Protein AF-A0A0E0K0H9-F1 (afdb_monomer_lite)

InterPro domains:
  IPR010666 Zinc finger, GRF-type [PF06839] (5-50)
  IPR010666 Zinc finger, GRF-type [PS51999] (7-51)

Radius of gyration: 14.34 Å; chains: 1; bounding box: 30×26×40 Å

Secondary structure (DSSP, 8-state):
---SPB-TTSPBPEEEE--SGGGTT-EEEE-S-SS-TTS-----EEES-SS-----S--PPPTT--HHHHHHHHHHHHHHHTT-

Structure (mmCIF, N/CA/C/O backbone):
data_AF-A0A0E0K0H9-F1
#
_entry.id   AF-A0A0E0K0H9-F1
#
loop_
_atom_site.group_PDB
_atom_site.id
_atom_site.type_symbol
_atom_site.label_atom_id
_atom_site.label_alt_id
_atom_site.label_comp_id
_atom_site.label_asym_id
_atom_site.label_entity_id
_atom_site.label_seq_id
_atom_site.pdbx_PDB_ins_code
_atom_site.Cartn_x
_atom_site.Cartn_y
_atom_site.Cartn_z
_atom_site.occupancy
_atom_site.B_iso_or_equiv
_atom_site.auth_seq_id
_atom_site.auth_comp_id
_atom_site.auth_asym_id
_atom_site.auth_atom_id
_atom_site.pdbx_PDB_model_num
ATOM 1 N N . MET A 1 1 ? 8.896 -14.174 0.411 1.00 53.56 1 MET A N 1
ATOM 2 C CA . MET A 1 1 ? 9.090 -12.791 -0.094 1.00 53.56 1 MET A CA 1
ATOM 3 C C . MET A 1 1 ? 8.173 -12.445 -1.291 1.00 53.56 1 MET A C 1
ATOM 5 O O . MET A 1 1 ? 8.497 -11.533 -2.043 1.00 53.56 1 MET A O 1
ATOM 9 N N . GLY A 1 2 ? 7.042 -13.139 -1.502 1.00 68.81 2 GLY A N 1
ATOM 10 C CA . GLY A 1 2 ? 6.557 -13.394 -2.871 1.00 68.81 2 GLY A CA 1
ATOM 11 C C . GLY A 1 2 ? 5.333 -12.645 -3.412 1.00 68.81 2 GLY A C 1
ATOM 12 O O . GLY A 1 2 ? 5.142 -12.703 -4.615 1.00 68.81 2 GLY A O 1
ATOM 13 N N . ASP A 1 3 ? 4.524 -11.945 -2.616 1.00 86.38 3 ASP A N 1
ATOM 14 C CA . ASP A 1 3 ? 3.221 -11.420 -3.092 1.00 86.38 3 ASP A CA 1
ATOM 15 C C . ASP A 1 3 ? 3.102 -9.885 -3.062 1.00 86.38 3 ASP A C 1
ATOM 17 O O . ASP A 1 3 ? 2.011 -9.335 -3.218 1.00 86.38 3 ASP A O 1
ATOM 21 N N . ARG A 1 4 ? 4.219 -9.176 -2.848 1.00 90.69 4 ARG A N 1
ATOM 22 C CA . ARG A 1 4 ? 4.245 -7.731 -3.098 1.00 90.69 4 ARG A CA 1
ATOM 23 C C . ARG A 1 4 ? 4.123 -7.521 -4.608 1.00 90.69 4 ARG A C 1
ATOM 25 O O . ARG A 1 4 ? 4.945 -8.107 -5.327 1.00 90.69 4 ARG A O 1
ATOM 32 N N . PRO A 1 5 ? 3.155 -6.712 -5.075 1.00 93.12 5 PRO A N 1
ATOM 33 C CA . PRO A 1 5 ? 2.926 -6.513 -6.495 1.00 93.12 5 PRO A CA 1
ATOM 34 C C . PRO A 1 5 ? 4.161 -5.897 -7.150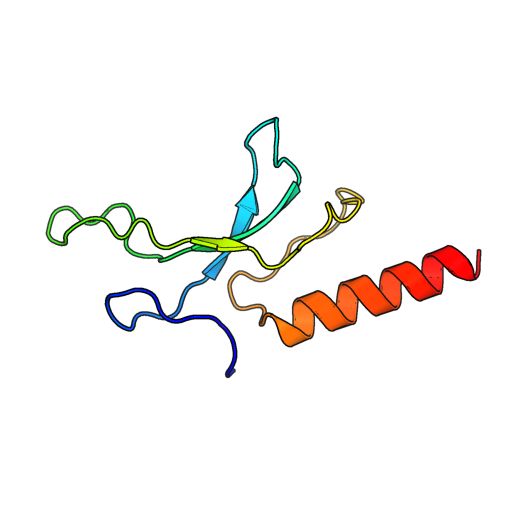 1.00 93.12 5 PRO A C 1
ATOM 36 O O . PRO A 1 5 ? 4.946 -5.181 -6.514 1.00 93.12 5 PRO A O 1
ATOM 39 N N . LEU A 1 6 ? 4.333 -6.214 -8.427 1.00 92.69 6 LEU A N 1
ATOM 40 C CA . LEU A 1 6 ? 5.288 -5.533 -9.285 1.00 92.69 6 LEU A CA 1
ATOM 41 C C . LEU A 1 6 ? 4.574 -4.350 -9.933 1.00 92.69 6 LEU A C 1
ATOM 43 O O . LEU A 1 6 ? 3.407 -4.463 -10.306 1.00 92.69 6 LEU A O 1
ATOM 47 N N . CYS A 1 7 ? 5.264 -3.223 -10.069 1.00 92.12 7 CYS A N 1
ATOM 48 C CA . CYS A 1 7 ? 4.743 -2.122 -10.863 1.00 92.12 7 CYS A CA 1
ATOM 49 C C . CYS A 1 7 ? 4.846 -2.437 -12.366 1.00 92.12 7 CYS A C 1
ATOM 51 O O . CYS A 1 7 ? 5.411 -3.454 -12.770 1.00 92.12 7 CYS A O 1
ATOM 53 N N . VAL A 1 8 ? 4.375 -1.513 -13.209 1.00 88.44 8 VAL A N 1
ATOM 54 C CA . VAL A 1 8 ? 4.457 -1.627 -14.681 1.00 88.44 8 VAL A CA 1
ATOM 55 C C . VAL A 1 8 ? 5.888 -1.774 -15.225 1.00 88.44 8 VAL A C 1
ATOM 57 O O . VAL A 1 8 ? 6.067 -2.213 -16.353 1.00 88.44 8 VAL A O 1
ATOM 60 N N . TYR A 1 9 ? 6.904 -1.443 -14.423 1.00 88.00 9 TYR A N 1
ATOM 61 C CA . TYR A 1 9 ? 8.323 -1.585 -14.768 1.00 88.00 9 TYR A CA 1
ATOM 62 C C . TYR A 1 9 ? 8.970 -2.857 -14.196 1.00 88.00 9 TYR A C 1
ATOM 64 O O . TYR A 1 9 ? 10.175 -3.040 -14.324 1.00 88.00 9 TYR A O 1
ATOM 72 N N . GLY A 1 10 ? 8.198 -3.727 -13.538 1.00 89.44 10 GLY A N 1
ATOM 73 C CA . GLY A 1 10 ? 8.704 -4.958 -12.924 1.00 89.44 10 GLY A CA 1
ATOM 74 C C . GLY A 1 10 ? 9.367 -4.766 -11.554 1.00 89.44 10 GLY A C 1
ATOM 75 O O . GLY A 1 10 ? 9.764 -5.750 -10.930 1.00 89.44 10 GLY A O 1
ATOM 76 N N . ASP A 1 11 ? 9.451 -3.532 -11.048 1.00 89.38 11 ASP A N 1
ATOM 77 C CA . ASP A 1 11 ? 10.005 -3.246 -9.723 1.00 89.38 11 ASP A CA 1
ATOM 78 C C . ASP A 1 11 ? 9.019 -3.619 -8.613 1.00 89.38 11 ASP A C 1
ATOM 80 O O . ASP A 1 11 ? 7.810 -3.388 -8.703 1.00 89.38 11 ASP A O 1
ATOM 84 N N . ARG A 1 12 ? 9.543 -4.163 -7.512 1.00 91.81 12 ARG A N 1
ATOM 85 C CA . ARG A 1 12 ? 8.724 -4.619 -6.386 1.00 91.81 12 ARG A CA 1
ATOM 86 C C . ARG A 1 12 ? 8.240 -3.445 -5.538 1.00 91.81 12 ARG A C 1
ATOM 88 O O . ARG A 1 12 ? 9.043 -2.753 -4.911 1.00 91.81 12 ARG A O 1
ATOM 95 N N . CYS A 1 13 ? 6.925 -3.277 -5.451 1.00 92.62 13 CYS A N 1
ATOM 96 C CA . CYS A 1 13 ? 6.299 -2.196 -4.697 1.00 92.62 13 CYS A CA 1
ATOM 97 C C . CYS A 1 13 ? 6.485 -2.336 -3.179 1.00 92.62 13 CYS A C 1
ATOM 99 O O . CYS A 1 13 ? 6.720 -3.427 -2.646 1.00 92.62 13 CYS A O 1
ATOM 101 N N . ILE A 1 14 ? 6.361 -1.216 -2.469 1.00 91.19 14 ILE A N 1
ATOM 102 C CA . ILE A 1 14 ? 6.462 -1.132 -1.006 1.00 91.19 14 ILE A CA 1
ATOM 103 C C . ILE A 1 14 ? 5.111 -0.815 -0.378 1.00 91.19 14 ILE A C 1
ATOM 105 O O . ILE A 1 14 ? 4.309 -0.096 -0.969 1.00 91.19 14 ILE A O 1
ATOM 109 N N . LEU A 1 15 ? 4.879 -1.322 0.831 1.00 88.94 15 LEU A N 1
ATOM 110 C CA . LEU A 1 15 ? 3.672 -1.019 1.595 1.00 88.94 15 LEU A CA 1
ATOM 111 C C . LEU A 1 15 ? 3.751 0.395 2.192 1.00 88.94 15 LEU A C 1
ATOM 113 O O . LEU A 1 15 ? 4.757 0.759 2.810 1.00 88.94 15 LEU A O 1
ATOM 117 N N . LYS A 1 16 ? 2.682 1.179 2.031 1.00 88.12 16 LYS A N 1
ATOM 118 C CA . LYS A 1 16 ? 2.532 2.539 2.561 1.00 88.12 16 LYS A CA 1
ATOM 119 C C . LYS A 1 16 ? 1.170 2.743 3.224 1.00 88.12 16 LYS A C 1
ATOM 121 O O . LYS A 1 16 ? 0.217 1.996 3.005 1.00 88.12 16 LYS A O 1
ATOM 126 N N . THR A 1 17 ? 1.120 3.792 4.037 1.00 86.19 17 THR A N 1
ATOM 127 C CA . THR A 1 17 ? -0.076 4.326 4.695 1.00 86.19 17 THR A CA 1
ATOM 128 C C . THR A 1 17 ? -0.606 5.511 3.904 1.00 86.19 17 THR A C 1
ATOM 130 O O . THR A 1 17 ? 0.178 6.395 3.554 1.00 86.19 17 THR A O 1
ATOM 133 N N . SER A 1 18 ? -1.915 5.558 3.660 1.00 86.94 18 SER A N 1
ATOM 134 C CA . SER A 1 18 ? -2.552 6.756 3.116 1.00 86.94 18 SER A CA 1
ATOM 135 C C . SER A 1 18 ? -2.713 7.827 4.191 1.00 86.94 18 SER A C 1
ATOM 137 O O . SER A 1 18 ? -3.083 7.539 5.330 1.00 86.94 18 SER A O 1
ATOM 139 N N . LEU A 1 19 ? -2.418 9.068 3.807 1.00 85.94 19 LEU A N 1
ATOM 140 C CA . LEU A 1 19 ? -2.579 10.266 4.635 1.00 85.94 19 LEU A CA 1
ATOM 141 C C . LEU A 1 19 ? -3.710 11.174 4.125 1.00 85.94 19 LEU A C 1
ATOM 143 O O . LEU A 1 19 ? -4.046 12.156 4.781 1.00 85.94 19 LEU A O 1
ATOM 147 N N . THR A 1 20 ? -4.288 1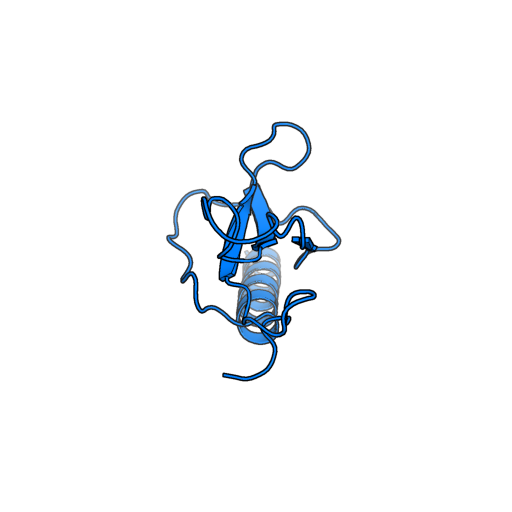0.849 2.967 1.00 87.06 20 THR A N 1
ATOM 148 C CA . THR A 1 20 ? -5.409 11.564 2.352 1.00 87.06 20 THR A CA 1
ATOM 149 C C . THR A 1 20 ? -6.661 11.400 3.204 1.00 87.06 20 THR A C 1
ATOM 151 O O . THR A 1 20 ? -6.913 10.296 3.670 1.00 87.06 20 THR A O 1
ATOM 154 N N . VAL A 1 21 ? -7.450 12.461 3.404 1.00 85.12 21 VAL A N 1
ATOM 155 C CA . VAL A 1 21 ? -8.575 12.474 4.360 1.00 85.12 21 VAL A CA 1
ATOM 156 C C . VAL A 1 21 ? -9.561 11.333 4.101 1.00 85.12 21 VAL A C 1
ATOM 158 O O . VAL A 1 21 ? -9.917 10.612 5.028 1.00 85.12 21 VAL A O 1
ATOM 161 N N . GLU A 1 22 ? -9.934 11.112 2.844 1.00 85.94 22 GLU A N 1
ATOM 162 C CA . GLU A 1 22 ? -10.951 10.136 2.438 1.00 85.94 22 GLU A CA 1
ATOM 163 C C . GLU A 1 22 ? -10.489 8.684 2.609 1.00 85.94 22 GLU A C 1
ATOM 165 O O . GLU A 1 22 ? -11.298 7.776 2.781 1.00 85.94 22 GLU A O 1
ATOM 170 N N . THR A 1 23 ? -9.180 8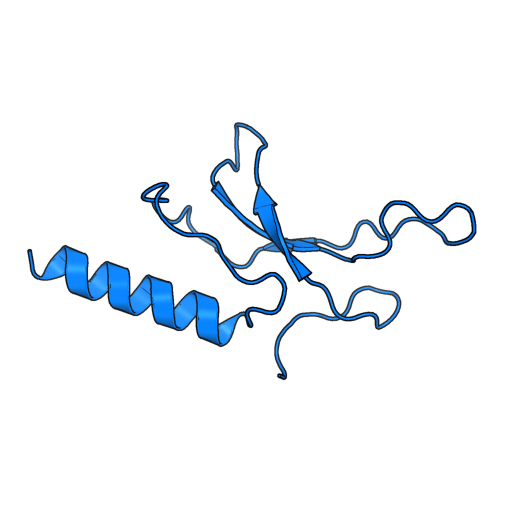.444 2.537 1.00 83.81 23 THR A N 1
ATOM 171 C CA . THR A 1 23 ? -8.589 7.098 2.617 1.00 83.81 23 THR A CA 1
ATOM 172 C C . THR A 1 23 ? -7.616 6.972 3.776 1.00 83.81 23 THR A C 1
ATOM 174 O O . THR A 1 23 ? -6.770 6.081 3.769 1.00 83.81 23 THR A O 1
ATOM 177 N N . ARG A 1 24 ? -7.704 7.872 4.758 1.00 84.50 24 ARG A N 1
ATOM 178 C CA . ARG A 1 24 ? -6.720 7.981 5.828 1.00 84.50 24 ARG A CA 1
ATOM 179 C C . ARG A 1 24 ? -6.582 6.641 6.525 1.00 84.50 24 ARG A C 1
ATOM 181 O O . ARG A 1 24 ? -7.563 5.943 6.750 1.00 84.50 24 ARG A O 1
ATOM 188 N N . ASP A 1 25 ? -5.338 6.284 6.815 1.00 80.44 25 ASP A N 1
ATOM 189 C CA . ASP A 1 25 ? -4.969 5.047 7.494 1.00 80.44 25 ASP A CA 1
ATOM 190 C C . ASP A 1 25 ? -5.160 3.743 6.708 1.00 80.44 25 ASP A C 1
ATOM 192 O O . ASP A 1 25 ? -4.616 2.716 7.129 1.00 80.44 25 ASP A O 1
ATOM 196 N N . ARG A 1 26 ? -5.765 3.783 5.518 1.00 83.56 26 ARG A N 1
ATOM 197 C CA . ARG A 1 26 ? -5.772 2.647 4.590 1.00 83.56 26 ARG A CA 1
ATOM 198 C C . ARG A 1 26 ? -4.372 2.305 4.095 1.00 83.56 26 ARG A C 1
ATOM 200 O O . ARG A 1 26 ? -3.428 3.110 4.178 1.00 83.56 26 ARG A O 1
ATOM 207 N N . ARG A 1 27 ? -4.211 1.079 3.599 1.00 86.19 27 ARG A N 1
ATOM 208 C CA . ARG A 1 27 ? -2.908 0.528 3.202 1.00 86.19 27 ARG A CA 1
ATOM 209 C C . ARG A 1 27 ? -2.869 0.179 1.724 1.00 86.19 27 ARG A C 1
ATOM 211 O O . ARG A 1 27 ? -3.773 -0.457 1.192 1.00 86.19 27 ARG A O 1
ATOM 218 N N . PHE A 1 28 ? -1.774 0.558 1.073 1.00 90.38 28 PHE A N 1
ATOM 219 C CA . PHE A 1 28 ? -1.556 0.309 -0.349 1.00 90.38 28 PHE A CA 1
ATOM 220 C C . PHE A 1 28 ? -0.090 0.018 -0.654 1.00 90.38 28 PHE A C 1
ATOM 222 O O . PHE A 1 28 ? 0.817 0.483 0.040 1.00 90.38 28 PHE A O 1
ATOM 229 N N . PHE A 1 29 ? 0.144 -0.737 -1.719 1.00 93.19 29 PHE A N 1
ATOM 230 C CA . PHE A 1 29 ? 1.445 -0.885 -2.340 1.00 93.19 29 PHE A CA 1
ATOM 231 C C . PHE A 1 29 ? 1.681 0.244 -3.335 1.00 93.19 29 PHE A C 1
ATOM 233 O O . PHE A 1 29 ? 0.806 0.547 -4.138 1.00 93.19 29 PHE A O 1
ATOM 240 N N . GLN A 1 30 ? 2.871 0.840 -3.310 1.00 92.31 30 GLN A N 1
ATOM 241 C CA . GLN A 1 30 ? 3.287 1.868 -4.264 1.00 92.31 30 GLN A CA 1
ATOM 242 C C . GLN A 1 30 ? 4.640 1.518 -4.870 1.00 92.31 30 GLN A C 1
ATOM 244 O O . GLN A 1 30 ? 5.511 0.958 -4.193 1.00 92.31 30 GLN A O 1
ATOM 249 N N . CYS A 1 31 ? 4.838 1.867 -6.140 1.00 92.00 31 CYS A N 1
ATOM 250 C CA . CYS A 1 31 ? 6.174 1.869 -6.723 1.00 92.00 31 CYS A CA 1
ATOM 251 C C . CYS A 1 31 ? 7.119 2.791 -5.925 1.00 92.00 31 CYS A C 1
ATOM 253 O O . CYS A 1 31 ? 6.708 3.817 -5.389 1.00 92.00 31 CYS A O 1
ATOM 255 N N . THR A 1 32 ? 8.397 2.428 -5.832 1.00 86.50 32 THR A N 1
ATOM 256 C CA . THR A 1 32 ? 9.438 3.276 -5.228 1.00 86.50 32 THR A CA 1
ATOM 257 C C . THR A 1 32 ? 9.961 4.336 -6.196 1.00 86.50 32 THR A C 1
ATOM 259 O O . THR A 1 32 ? 10.576 5.309 -5.769 1.00 86.50 32 THR A O 1
ATOM 262 N N . ASN A 1 33 ? 9.706 4.163 -7.494 1.00 82.31 33 ASN A N 1
ATOM 263 C CA . ASN A 1 33 ? 10.122 5.059 -8.562 1.00 82.31 33 ASN A CA 1
ATOM 264 C C . ASN A 1 33 ? 9.078 6.170 -8.804 1.00 82.31 33 ASN A C 1
ATOM 266 O O . ASN A 1 33 ? 8.452 6.235 -9.863 1.00 82.31 33 ASN A O 1
ATOM 270 N N . ILE A 1 34 ? 8.846 6.998 -7.782 1.00 68.56 34 ILE A N 1
ATOM 271 C CA . ILE A 1 34 ? 7.892 8.121 -7.836 1.00 68.56 34 ILE A CA 1
ATOM 272 C C . ILE A 1 34 ? 8.561 9.488 -8.038 1.00 68.56 34 ILE A C 1
ATOM 274 O O . ILE A 1 34 ? 7.853 10.468 -8.220 1.00 68.56 34 ILE A O 1
ATOM 278 N N . ASP A 1 35 ? 9.896 9.557 -8.004 1.00 62.69 35 ASP A N 1
ATOM 279 C CA . ASP A 1 35 ? 10.639 10.829 -7.982 1.00 62.69 35 ASP A CA 1
ATOM 280 C C . ASP A 1 35 ? 12.000 10.736 -8.700 1.00 62.69 35 ASP A C 1
ATOM 282 O O . ASP A 1 35 ? 13.019 11.256 -8.250 1.00 62.69 35 ASP A O 1
ATOM 286 N N . GLN A 1 36 ? 12.068 9.970 -9.795 1.00 64.94 36 GLN A N 1
ATOM 287 C CA . GLN A 1 36 ? 13.309 9.857 -10.561 1.00 64.94 36 GLN A CA 1
ATOM 288 C C . GLN A 1 36 ? 13.327 10.860 -11.708 1.00 64.94 36 GLN A C 1
ATOM 290 O O . GLN A 1 36 ? 12.539 10.775 -12.640 1.00 64.94 36 GLN A O 1
ATOM 295 N N . ILE A 1 37 ? 14.323 11.743 -11.672 1.00 60.38 37 ILE A N 1
ATOM 296 C CA . ILE A 1 37 ? 14.616 12.763 -12.692 1.00 60.38 37 ILE A CA 1
ATOM 297 C C . ILE A 1 37 ? 14.812 12.145 -14.096 1.00 60.38 37 ILE A C 1
ATOM 299 O O . ILE A 1 37 ? 14.590 12.808 -15.104 1.00 60.38 37 ILE A O 1
ATOM 303 N N . TYR A 1 38 ? 15.192 10.862 -14.170 1.00 58.66 38 TYR A N 1
ATOM 304 C CA . TYR A 1 38 ? 15.569 10.168 -15.410 1.00 58.66 38 TYR A CA 1
ATOM 305 C C . TYR A 1 38 ? 14.626 9.032 -15.829 1.00 58.66 38 TYR A C 1
ATOM 307 O O . TYR A 1 38 ? 14.869 8.387 -16.848 1.00 58.66 38 TYR A O 1
ATOM 315 N N . ARG A 1 39 ? 13.570 8.740 -15.058 1.00 64.88 39 ARG A N 1
ATOM 316 C CA . ARG A 1 39 ? 12.578 7.714 -15.413 1.00 64.88 39 ARG A CA 1
ATOM 317 C C . ARG A 1 39 ? 11.183 8.316 -15.393 1.00 64.88 39 ARG A C 1
ATOM 319 O O . ARG A 1 39 ? 10.873 9.145 -14.549 1.00 64.88 39 ARG A O 1
ATOM 326 N N . THR A 1 40 ? 10.316 7.852 -16.288 1.00 70.00 40 THR A N 1
ATOM 327 C CA . THR A 1 40 ? 8.891 8.181 -16.229 1.00 70.00 40 THR A CA 1
ATOM 328 C C . THR A 1 40 ? 8.335 7.764 -14.867 1.00 70.00 40 THR A C 1
ATOM 330 O O . THR A 1 40 ? 8.451 6.599 -14.473 1.00 70.00 40 THR A O 1
ATOM 333 N N . VAL A 1 41 ? 7.747 8.723 -14.149 1.00 78.81 41 VAL A N 1
ATOM 334 C CA . VAL A 1 41 ? 7.155 8.520 -12.821 1.00 78.81 41 VAL A CA 1
ATOM 335 C C . VAL A 1 41 ? 6.166 7.355 -12.866 1.00 78.81 41 VAL A C 1
ATOM 337 O O . VAL A 1 41 ? 5.286 7.294 -13.728 1.00 78.81 41 VAL A O 1
ATOM 340 N N . CYS A 1 42 ? 6.320 6.399 -11.949 1.00 87.06 42 CYS A N 1
ATOM 341 C CA . CYS A 1 42 ? 5.429 5.253 -11.854 1.00 87.06 42 CYS A CA 1
ATOM 342 C C . CYS A 1 42 ? 4.280 5.535 -10.882 1.00 87.06 42 CYS A C 1
ATOM 344 O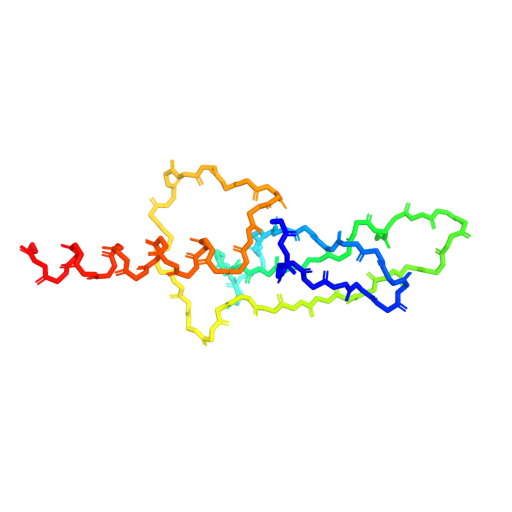 O . CYS A 1 42 ? 4.449 5.446 -9.666 1.00 87.06 42 CYS A O 1
ATOM 346 N N . ASN A 1 43 ? 3.083 5.780 -11.415 1.00 87.88 43 ASN A N 1
ATOM 347 C CA . ASN A 1 43 ? 1.877 6.021 -10.612 1.00 87.88 43 ASN A CA 1
ATOM 348 C C . ASN A 1 43 ? 1.168 4.733 -10.156 1.00 87.88 43 ASN A C 1
ATOM 350 O O . ASN A 1 43 ? 0.007 4.772 -9.758 1.00 87.88 43 ASN A O 1
ATOM 354 N N . PHE A 1 44 ? 1.843 3.581 -10.221 1.00 91.69 44 PHE A N 1
ATOM 355 C CA . PHE A 1 44 ? 1.251 2.311 -9.811 1.00 91.69 44 PHE A CA 1
ATOM 356 C C . PHE A 1 44 ? 0.950 2.305 -8.306 1.00 91.69 44 PHE A C 1
ATOM 358 O O . PHE A 1 44 ? 1.856 2.470 -7.477 1.00 91.69 44 PHE A O 1
ATOM 365 N N . ILE A 1 45 ? -0.322 2.064 -7.984 1.00 91.50 45 ILE A N 1
ATOM 366 C CA . ILE A 1 45 ? -0.851 1.868 -6.636 1.00 91.50 45 ILE A CA 1
ATOM 367 C C . ILE A 1 45 ? -1.755 0.633 -6.648 1.00 91.50 45 ILE A C 1
ATOM 369 O O . ILE A 1 45 ? -2.547 0.456 -7.569 1.00 91.50 45 ILE A O 1
ATOM 373 N N . ASP A 1 46 ? -1.656 -0.194 -5.610 1.00 92.75 46 ASP A N 1
ATOM 374 C CA . ASP A 1 46 ? -2.514 -1.363 -5.404 1.00 92.75 46 ASP A CA 1
ATOM 375 C C . ASP A 1 46 ? -2.968 -1.423 -3.937 1.00 92.75 46 ASP A C 1
ATOM 377 O O . ASP A 1 46 ? -2.142 -1.546 -3.029 1.00 92.75 46 ASP A O 1
ATOM 381 N N . TRP A 1 47 ? -4.271 -1.284 -3.685 1.00 90.12 47 TRP A N 1
ATOM 382 C CA . TRP A 1 47 ? -4.826 -1.266 -2.329 1.00 90.12 47 TRP A CA 1
ATOM 383 C C . TRP A 1 47 ? -4.809 -2.665 -1.707 1.00 90.12 47 TRP A C 1
ATOM 385 O O . TRP A 1 47 ? -5.149 -3.669 -2.335 1.00 90.12 47 TRP A O 1
ATOM 395 N N . VAL A 1 48 ? -4.390 -2.746 -0.445 1.00 85.00 48 VAL A N 1
ATOM 396 C CA . VAL A 1 48 ? -4.333 -4.021 0.284 1.00 85.00 48 VAL A CA 1
ATOM 397 C C . VAL A 1 48 ? -5.690 -4.376 0.878 1.00 85.00 48 VAL A C 1
ATOM 399 O O . VAL A 1 48 ? -6.008 -5.555 1.015 1.00 85.00 48 VAL A O 1
ATOM 402 N N . ASP A 1 49 ? -6.472 -3.354 1.215 1.00 72.88 49 ASP A N 1
ATOM 403 C CA . ASP A 1 49 ? -7.765 -3.457 1.867 1.00 72.88 49 ASP A CA 1
ATOM 404 C C . ASP A 1 49 ? -8.929 -3.114 0.917 1.00 72.88 49 ASP A C 1
ATOM 406 O O . ASP A 1 49 ? -8.846 -2.198 0.096 1.00 72.88 49 ASP A O 1
ATOM 410 N N . THR A 1 50 ? -10.033 -3.857 1.030 1.00 64.06 50 THR A N 1
ATOM 411 C CA . THR A 1 50 ? -11.337 -3.482 0.450 1.00 64.06 50 THR A CA 1
ATOM 412 C C . THR A 1 50 ? -12.194 -2.687 1.439 1.00 64.06 50 THR A C 1
ATOM 414 O O . THR A 1 50 ? -13.050 -1.920 1.011 1.00 64.06 50 THR A O 1
ATOM 417 N N . GLU A 1 51 ? -11.926 -2.801 2.745 1.00 56.16 51 GLU A N 1
ATOM 418 C CA . GLU A 1 51 ? -12.612 -2.091 3.834 1.00 56.16 51 GLU A CA 1
ATOM 419 C C . GLU A 1 51 ? -11.599 -1.389 4.742 1.00 56.16 51 GLU A C 1
ATOM 421 O O . GLU A 1 51 ? -10.528 -1.931 4.993 1.00 56.16 51 GLU A O 1
ATOM 426 N N . ASN A 1 52 ? -11.926 -0.190 5.239 1.00 54.84 52 ASN A N 1
ATOM 427 C CA . ASN A 1 52 ? -11.014 0.633 6.038 1.00 54.84 52 ASN A CA 1
ATOM 428 C C . ASN A 1 52 ? -10.667 -0.058 7.375 1.00 54.84 52 ASN A C 1
ATOM 430 O O . ASN A 1 52 ? -11.515 -0.095 8.273 1.00 54.84 52 ASN A O 1
ATOM 434 N N . PRO A 1 53 ? -9.451 -0.600 7.563 1.00 59.09 53 PRO A N 1
ATOM 435 C CA . PRO A 1 53 ? -9.102 -1.230 8.819 1.00 59.09 53 PRO A CA 1
ATOM 436 C C . PRO A 1 53 ? -8.910 -0.140 9.874 1.00 59.09 53 PRO A C 1
ATOM 438 O O . PRO A 1 53 ? -8.075 0.748 9.710 1.00 59.09 53 PRO A O 1
ATOM 441 N N . GLN A 1 54 ? -9.653 -0.234 10.981 1.00 57.25 54 GLN A N 1
ATOM 442 C CA . GLN A 1 54 ? -9.483 0.619 12.161 1.00 57.25 54 GLN A CA 1
ATOM 443 C C . GLN A 1 54 ? -8.010 0.598 12.613 1.00 57.25 54 GLN A C 1
ATOM 445 O O . GLN A 1 54 ? -7.513 -0.376 13.204 1.00 57.25 54 GLN A O 1
ATOM 450 N N . ASN A 1 55 ? -7.291 1.672 12.286 1.00 58.50 55 ASN A N 1
ATOM 451 C CA . ASN A 1 55 ? -5.917 1.881 12.707 1.00 58.50 55 ASN A CA 1
ATOM 452 C C . ASN A 1 55 ? -5.941 2.297 14.177 1.00 58.50 55 ASN A C 1
ATOM 454 O O . ASN A 1 55 ? -6.495 3.331 14.526 1.00 58.50 55 ASN A O 1
ATOM 458 N N . ASP A 1 56 ? -5.338 1.486 15.042 1.00 57.00 56 ASP A N 1
ATOM 459 C CA . ASP A 1 56 ? -5.212 1.818 16.466 1.00 57.00 56 ASP A CA 1
ATOM 460 C C . ASP A 1 56 ? -4.120 2.871 16.725 1.00 57.00 56 ASP A C 1
ATOM 462 O O . ASP A 1 56 ? -3.909 3.263 17.865 1.00 57.00 56 ASP A O 1
ATOM 466 N N . GLY A 1 57 ? -3.413 3.332 15.686 1.00 56.69 57 GLY A N 1
ATOM 467 C CA . GLY A 1 57 ? -2.412 4.394 15.775 1.00 56.69 57 GLY A CA 1
ATOM 468 C C . GLY A 1 57 ? -1.092 3.966 16.421 1.00 56.69 57 GLY A C 1
ATOM 469 O O . GLY A 1 57 ? -0.180 4.782 16.528 1.00 56.69 57 GLY A O 1
ATOM 470 N N . THR A 1 58 ? -0.941 2.700 16.827 1.00 55.84 58 THR A N 1
ATOM 471 C CA . THR A 1 58 ? 0.153 2.299 17.734 1.00 55.84 58 THR A CA 1
ATOM 472 C C . THR A 1 58 ? 1.346 1.616 17.071 1.00 55.84 58 THR A C 1
ATOM 474 O O . THR A 1 58 ? 2.384 1.455 17.715 1.00 55.84 58 THR A O 1
ATOM 477 N N . ARG A 1 59 ? 1.264 1.196 15.799 1.00 61.31 59 ARG A N 1
ATOM 478 C CA . ARG A 1 59 ? 2.299 0.324 15.205 1.00 61.31 59 ARG A CA 1
ATOM 479 C C . ARG A 1 59 ? 2.926 0.840 13.916 1.00 61.31 59 ARG A C 1
ATOM 481 O O . ARG A 1 59 ? 2.247 1.233 12.971 1.00 61.31 59 ARG A O 1
ATOM 488 N N . ARG A 1 60 ? 4.263 0.756 13.863 1.00 65.06 60 ARG A N 1
ATOM 489 C CA . ARG A 1 60 ? 5.054 0.919 12.636 1.00 65.06 60 ARG A CA 1
ATOM 490 C C . ARG A 1 60 ? 4.941 -0.353 11.795 1.00 65.06 60 ARG A C 1
ATOM 492 O O . ARG A 1 60 ? 5.210 -1.445 12.288 1.00 65.06 60 ARG A O 1
ATOM 499 N N . TYR A 1 61 ? 4.574 -0.200 10.529 1.00 69.88 61 TYR A N 1
ATOM 500 C CA . TYR A 1 61 ? 4.492 -1.293 9.558 1.00 69.88 61 TYR A CA 1
ATOM 501 C C . TYR A 1 61 ? 5.792 -1.383 8.760 1.00 69.88 61 TYR A C 1
ATOM 503 O O . TYR A 1 61 ? 6.419 -0.361 8.467 1.00 69.88 61 TYR A O 1
ATOM 511 N N . SER A 1 62 ? 6.204 -2.598 8.396 1.00 82.19 62 SER A N 1
ATOM 512 C CA . SER A 1 62 ? 7.386 -2.771 7.552 1.00 82.19 62 SER A CA 1
ATOM 513 C C . SER A 1 62 ? 7.057 -2.427 6.099 1.00 82.19 62 SER A C 1
ATOM 515 O O . SER A 1 62 ? 6.108 -2.960 5.530 1.00 82.19 62 SER A O 1
ATOM 517 N N . ARG A 1 63 ? 7.898 -1.614 5.446 1.00 84.69 63 ARG A N 1
ATOM 518 C CA . ARG A 1 63 ? 7.781 -1.325 4.000 1.00 84.69 63 ARG A CA 1
ATOM 519 C C . ARG A 1 63 ? 7.895 -2.583 3.128 1.00 84.69 63 ARG A C 1
ATOM 521 O O . ARG A 1 63 ? 7.447 -2.579 1.984 1.00 84.69 63 ARG A O 1
ATOM 528 N N . SER A 1 64 ? 8.514 -3.639 3.657 1.00 87.88 64 SER A N 1
ATOM 529 C CA . SER A 1 64 ? 8.687 -4.933 2.995 1.00 87.88 64 SER A CA 1
ATOM 530 C C . SER A 1 64 ? 7.607 -5.963 3.353 1.00 87.88 64 SER A C 1
ATOM 532 O O . SER A 1 64 ? 7.704 -7.101 2.888 1.00 87.88 64 SER A O 1
ATOM 534 N N . GLU A 1 65 ? 6.598 -5.592 4.153 1.00 87.50 65 GLU A N 1
ATOM 535 C CA . GLU A 1 65 ? 5.482 -6.476 4.512 1.00 87.50 65 GLU A CA 1
ATOM 536 C C . GLU A 1 65 ? 4.733 -6.941 3.249 1.00 87.50 65 GLU A C 1
ATOM 538 O O . GLU A 1 65 ? 4.499 -6.180 2.309 1.00 87.50 65 GLU A O 1
ATOM 543 N N . THR A 1 66 ? 4.416 -8.232 3.213 1.00 89.12 66 THR A N 1
ATOM 544 C CA . THR A 1 66 ? 3.669 -8.909 2.147 1.00 89.12 66 THR A CA 1
ATOM 545 C C . THR A 1 66 ? 2.166 -8.714 2.318 1.00 89.12 66 THR A C 1
ATOM 547 O O . THR A 1 66 ? 1.699 -8.486 3.437 1.00 89.12 66 THR A O 1
ATOM 550 N N . ARG A 1 67 ? 1.388 -8.870 1.237 1.00 87.94 67 ARG A N 1
ATOM 551 C CA . ARG A 1 67 ? -0.085 -8.794 1.305 1.00 87.94 67 ARG A CA 1
ATOM 552 C C . ARG A 1 67 ? -0.620 -9.842 2.281 1.00 87.94 67 ARG A C 1
ATOM 554 O O . ARG A 1 67 ? -1.373 -9.514 3.189 1.00 87.94 67 ARG A O 1
ATOM 561 N N . SER A 1 68 ? -0.145 -11.077 2.166 1.00 87.75 68 SER A N 1
ATOM 562 C CA . SER A 1 68 ? -0.544 -12.195 3.024 1.00 87.75 68 SER A CA 1
ATOM 563 C C . SER A 1 68 ? -0.214 -11.961 4.499 1.00 87.75 68 SER A C 1
ATOM 565 O O . SER A 1 68 ? -1.030 -12.278 5.362 1.00 87.75 68 SER A O 1
ATOM 567 N N . ASN A 1 69 ? 0.956 -11.388 4.816 1.00 86.38 69 ASN A N 1
ATOM 568 C CA . ASN A 1 69 ? 1.311 -11.103 6.211 1.00 86.38 69 ASN A CA 1
ATOM 569 C C . ASN A 1 69 ? 0.435 -9.988 6.780 1.00 86.38 69 ASN A C 1
ATOM 571 O O . ASN A 1 69 ? -0.035 -10.103 7.913 1.00 86.38 69 ASN A O 1
ATOM 575 N N . TYR A 1 70 ? 0.182 -8.948 5.981 1.00 82.38 70 TYR A N 1
ATOM 576 C CA . TYR A 1 70 ? -0.712 -7.864 6.359 1.00 82.38 70 TYR A CA 1
ATOM 577 C C . TYR A 1 70 ? -2.122 -8.390 6.662 1.00 82.38 70 TYR A C 1
ATOM 579 O O . TYR A 1 70 ? -2.642 -8.138 7.750 1.00 82.38 70 TYR A O 1
ATOM 587 N N . LEU A 1 71 ? -2.699 -9.170 5.739 1.00 81.38 71 LEU A N 1
ATOM 588 C CA . LEU A 1 71 ? -4.045 -9.739 5.861 1.00 81.38 71 LEU A CA 1
ATOM 589 C C . LEU A 1 71 ? -4.167 -10.682 7.066 1.00 81.38 71 LEU A C 1
ATOM 591 O O . LEU A 1 71 ? -5.095 -10.548 7.858 1.00 81.38 71 LEU A O 1
ATOM 595 N N . ARG A 1 72 ? -3.188 -11.573 7.271 1.00 83.06 72 ARG A N 1
ATOM 596 C CA . ARG A 1 72 ? -3.149 -12.465 8.443 1.00 83.06 72 ARG A CA 1
ATOM 597 C C . ARG A 1 72 ? -3.160 -11.683 9.755 1.00 83.06 72 ARG A C 1
ATOM 599 O O . ARG A 1 72 ? -3.832 -12.059 10.706 1.00 83.06 72 ARG A O 1
ATOM 606 N N . ARG A 1 73 ? -2.409 -10.585 9.831 1.00 77.94 73 ARG A N 1
ATOM 607 C CA . ARG A 1 73 ? -2.331 -9.784 11.055 1.00 77.94 73 ARG A CA 1
ATOM 608 C C . ARG A 1 73 ? -3.643 -9.060 11.351 1.00 77.94 73 ARG A C 1
ATOM 610 O O . ARG A 1 73 ? -4.028 -8.981 12.517 1.00 77.94 73 ARG A O 1
ATOM 617 N N . ILE A 1 74 ? -4.309 -8.509 10.335 1.00 75.12 74 ILE A N 1
ATOM 618 C CA . ILE A 1 74 ? -5.599 -7.839 10.549 1.00 75.12 74 ILE A CA 1
ATOM 619 C C . ILE A 1 74 ? -6.713 -8.842 10.868 1.00 75.12 74 ILE A C 1
ATOM 621 O O . ILE A 1 74 ? -7.533 -8.530 11.724 1.00 75.12 74 ILE A O 1
ATOM 625 N N . SER A 1 75 ? -6.695 -10.054 10.294 1.00 75.12 75 SER A N 1
ATOM 626 C CA . SER A 1 75 ? -7.674 -11.098 10.634 1.00 75.12 75 SER A CA 1
ATOM 627 C C . SER A 1 75 ? -7.506 -11.583 12.078 1.00 75.12 75 SER A C 1
ATOM 629 O O . SER A 1 75 ? -8.473 -11.675 12.827 1.00 75.12 75 SER A O 1
ATOM 631 N N . MET A 1 76 ? -6.264 -11.787 12.531 1.00 67.50 76 MET A N 1
ATOM 632 C CA . MET A 1 76 ? -5.996 -12.113 13.936 1.00 67.50 76 MET A CA 1
ATOM 633 C C . MET A 1 76 ? -6.481 -11.001 14.874 1.00 67.50 76 MET A C 1
ATOM 635 O O . MET A 1 76 ? -7.017 -11.282 15.943 1.00 67.50 76 MET A O 1
ATOM 639 N N . LYS A 1 77 ? -6.322 -9.728 14.479 1.00 66.25 77 LYS A N 1
ATOM 640 C CA . LYS A 1 77 ? -6.831 -8.590 15.256 1.00 66.25 77 LYS A CA 1
ATOM 641 C C . LYS A 1 77 ? -8.360 -8.577 15.309 1.00 66.25 77 LYS A C 1
ATOM 643 O O . LYS A 1 77 ? -8.900 -8.341 16.385 1.00 66.25 77 LYS A O 1
ATOM 648 N N . SER A 1 78 ? -9.055 -8.825 14.196 1.00 64.31 78 SER A N 1
ATOM 649 C CA . SER A 1 78 ? -10.523 -8.876 14.199 1.00 64.31 78 SER A CA 1
ATOM 650 C C . SER A 1 78 ? -11.050 -10.002 15.087 1.00 64.31 78 SER A C 1
ATOM 652 O O . SER A 1 78 ? -11.983 -9.781 15.848 1.00 64.31 78 SER A O 1
ATOM 654 N N . GLU A 1 79 ? -10.410 -11.173 15.066 1.00 64.94 79 GLU A N 1
ATOM 655 C CA . GLU A 1 79 ? -10.766 -12.292 15.949 1.00 64.94 79 GLU A CA 1
ATOM 656 C C . GLU A 1 79 ? -10.505 -11.984 17.431 1.00 64.94 79 GLU A C 1
ATOM 658 O O . GLU A 1 79 ? -11.282 -12.391 18.289 1.00 64.94 79 GLU A O 1
ATOM 663 N N . LEU A 1 80 ? -9.419 -11.270 17.747 1.00 60.53 80 LEU A N 1
ATOM 664 C CA . LEU A 1 80 ? -9.125 -10.802 19.107 1.00 60.53 80 LEU A CA 1
ATOM 665 C C . LEU A 1 80 ? -10.168 -9.791 19.597 1.00 60.53 80 LEU A C 1
ATOM 6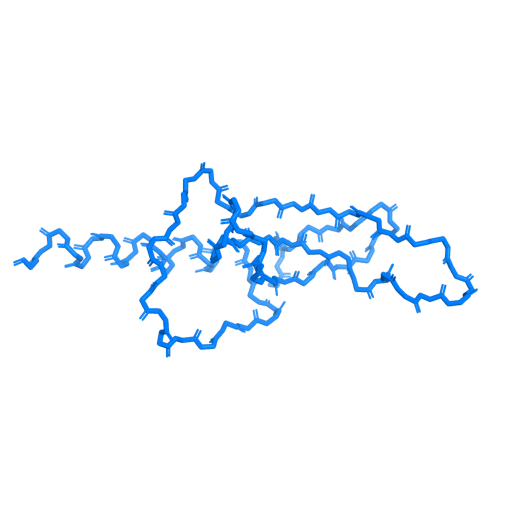67 O O . LEU A 1 80 ? -10.621 -9.900 20.729 1.00 60.53 80 LEU A O 1
ATOM 671 N N . LEU A 1 81 ? -10.568 -8.837 18.750 1.00 60.38 81 LEU A N 1
ATOM 672 C CA . LEU A 1 81 ? -11.589 -7.838 19.085 1.00 60.38 81 LEU A CA 1
ATOM 673 C C . LEU A 1 81 ? -12.983 -8.449 19.280 1.00 60.38 81 LEU A C 1
ATOM 675 O O . LEU A 1 81 ? -13.757 -7.915 20.057 1.00 60.38 81 LEU A O 1
ATOM 679 N N . GLN A 1 82 ? -13.303 -9.557 18.608 1.00 59.84 82 GLN A N 1
ATOM 680 C CA . GLN A 1 82 ? -14.571 -10.279 18.795 1.00 59.84 82 GLN A CA 1
ATOM 681 C C . GLN A 1 82 ? -14.617 -11.124 20.080 1.00 59.84 82 GLN A C 1
ATOM 683 O O . GLN A 1 82 ? -15.677 -11.629 20.439 1.00 59.84 82 GLN A O 1
ATOM 688 N N . LYS A 1 83 ? -13.473 -11.334 20.743 1.00 58.09 83 LYS A N 1
ATOM 689 C CA . LYS A 1 83 ? -13.345 -12.146 21.966 1.00 58.09 83 LYS A CA 1
ATOM 690 C C . LYS A 1 83 ? -13.243 -11.307 23.247 1.00 58.09 83 LYS A C 1
ATOM 692 O O . LYS A 1 83 ? -13.063 -11.888 24.317 1.00 58.09 83 LYS A O 1
ATOM 697 N N . LEU A 1 84 ? -13.310 -9.982 23.131 1.00 54.75 84 LEU A N 1
ATOM 698 C CA . LEU A 1 84 ? -13.316 -9.007 24.226 1.00 54.75 84 LEU A CA 1
ATOM 6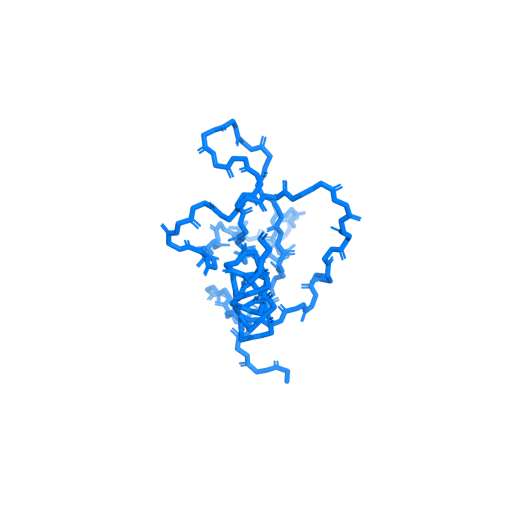99 C C . LEU A 1 84 ? -14.717 -8.410 24.369 1.00 54.75 84 LEU A C 1
ATOM 701 O O . LEU A 1 84 ? -15.091 -8.119 25.524 1.00 54.75 84 LEU A O 1
#

Organism: Oryza punctata (NCBI:txid4537)

Sequence (84 aa):
MGDRPLCVYGDRCILKTSLTVETRDRRFFQCTNIDQIYRTVCNFIDWVDTENPQNDGTRRYSRSETRSNYLRRISMKSELLQKL

pLDDT: mean 77.69, std 12.98, range [53.56, 93.19]

Foldseek 3Di:
DPAQDAFPVRHGWWKDADCDPVQGRFIKTDDPQQDDPPDDGGGDIGGLDPDRQPDPVPDDDGRPDHSVNVVVVSVVVVVVVVVD